Protein AF-F7NT33-F1 (afdb_monomer_lite)

Radius of gyration: 18.39 Å; chains: 1; bounding box: 47×19×47 Å

Sequence (67 aa):
FTEAQNSLKAVLDSVVNNADTAVIARRDSEDAVVMSLDWYNSVMKTVRLLRLLRSPANAAHLNHSIE

pLDDT: mean 71.73, std 10.67, range [47.22, 85.44]

Foldseek 3Di:
DVVVVVVVVVVLVCQVPPNQKDWADDPPDDIDIDGDPVSVVVVVVVVVVVVQVVPPVNVVVVVVVVD

Secondary structure (DSSP, 8-state):
-HHHHHHHHHHHHHHHHH-SEEEE--SSS--EEEE-HHHHHHHHHHHHHHHHHTSHHHHHHHHHS--

Structure (mmCIF, N/CA/C/O backbone):
data_AF-F7NT33-F1
#
_entry.id   AF-F7NT33-F1
#
loop_
_atom_site.group_PDB
_atom_site.id
_atom_site.type_symbol
_atom_site.label_atom_id
_atom_site.label_alt_id
_atom_site.label_comp_id
_atom_site.label_asym_id
_atom_site.label_entity_id
_atom_site.label_seq_id
_atom_site.pdbx_PDB_ins_code
_atom_site.Cartn_x
_atom_site.Cartn_y
_atom_site.Cartn_z
_atom_site.occupancy
_atom_site.B_iso_or_equiv
_atom_site.auth_seq_id
_atom_site.auth_comp_id
_atom_site.auth_asym_id
_atom_site.auth_atom_id
_atom_site.pdbx_PDB_model_num
ATOM 1 N N . PHE A 1 1 ? -13.274 10.577 17.343 1.00 52.75 1 PHE A N 1
ATOM 2 C CA . PHE A 1 1 ? -12.328 10.962 16.268 1.00 52.75 1 PHE A CA 1
ATOM 3 C C . PHE A 1 1 ? -10.956 10.303 16.439 1.00 52.75 1 PHE A C 1
ATOM 5 O O . PHE A 1 1 ? -10.387 9.838 15.463 1.00 52.75 1 PHE A O 1
ATOM 12 N N . THR A 1 2 ? -10.447 10.198 17.667 1.00 58.12 2 THR A N 1
ATOM 13 C CA . THR A 1 2 ? -9.155 9.573 18.013 1.00 58.12 2 THR A CA 1
ATOM 14 C C . THR A 1 2 ? -9.097 8.059 17.792 1.00 58.12 2 THR A C 1
ATOM 16 O O . THR A 1 2 ? -8.070 7.544 17.374 1.00 58.12 2 THR A O 1
ATOM 19 N N . GLU A 1 3 ? -10.196 7.339 18.009 1.00 56.75 3 GLU A N 1
ATOM 20 C CA . GLU A 1 3 ? -10.225 5.874 17.884 1.00 56.75 3 GLU A CA 1
ATOM 21 C C . GLU A 1 3 ? -10.021 5.392 16.437 1.00 56.75 3 GLU A C 1
ATOM 23 O O . GLU A 1 3 ? -9.214 4.501 16.183 1.00 56.75 3 GLU A O 1
ATOM 28 N N . ALA A 1 4 ? -10.646 6.072 15.470 1.00 57.59 4 ALA A N 1
ATOM 29 C CA . ALA A 1 4 ? -10.446 5.794 14.051 1.00 57.59 4 ALA A CA 1
ATOM 30 C C . ALA A 1 4 ? -8.996 6.078 13.604 1.00 57.59 4 ALA A C 1
ATOM 32 O O . ALA A 1 4 ? -8.405 5.270 12.890 1.00 57.59 4 ALA A O 1
ATOM 33 N N . GLN A 1 5 ? -8.379 7.169 14.078 1.00 62.78 5 GLN A N 1
ATOM 34 C CA . GLN A 1 5 ? -6.967 7.457 13.787 1.00 62.78 5 GLN A CA 1
ATOM 35 C C . GLN A 1 5 ? -6.016 6.425 14.404 1.00 62.78 5 GLN A C 1
ATOM 37 O O . GLN A 1 5 ? -5.071 5.994 13.745 1.00 62.78 5 GLN A O 1
ATOM 42 N N . ASN A 1 6 ? -6.282 5.990 15.636 1.00 66.56 6 ASN A N 1
ATOM 43 C CA . ASN A 1 6 ? -5.476 4.970 16.305 1.00 66.56 6 ASN A CA 1
ATOM 44 C C . ASN A 1 6 ? -5.595 3.610 15.605 1.00 66.56 6 ASN A C 1
ATOM 46 O O . ASN A 1 6 ? -4.593 2.917 15.444 1.00 66.56 6 ASN A O 1
ATOM 50 N N . SER A 1 7 ? -6.793 3.259 15.126 1.00 69.81 7 SER A N 1
ATOM 51 C CA . SER A 1 7 ? -7.007 2.032 14.354 1.00 69.81 7 SER A CA 1
ATOM 52 C C . SER A 1 7 ? -6.269 2.057 13.011 1.00 69.81 7 SER A C 1
ATOM 54 O O . SER A 1 7 ? -5.631 1.072 12.648 1.00 69.81 7 SER A O 1
ATOM 56 N N . LEU A 1 8 ? -6.255 3.203 12.319 1.00 75.38 8 LEU A N 1
ATOM 57 C CA . LEU A 1 8 ? -5.514 3.362 11.069 1.00 75.38 8 LEU A CA 1
ATOM 58 C C . LEU A 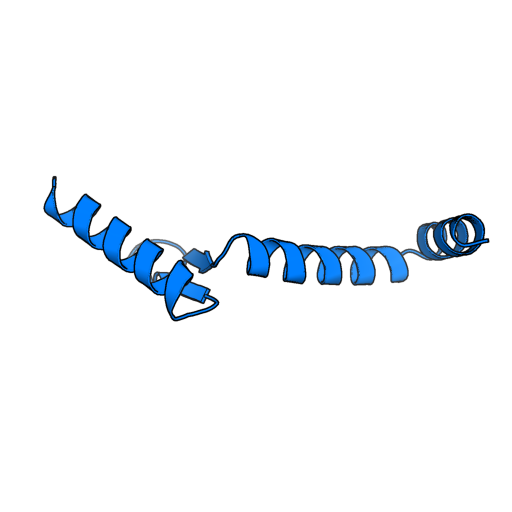1 8 ? -4.003 3.243 11.294 1.00 75.38 8 LEU A C 1
ATOM 60 O O . LEU A 1 8 ? -3.317 2.577 10.522 1.00 75.38 8 LEU A O 1
ATOM 64 N N . LYS A 1 9 ? -3.492 3.843 12.374 1.00 78.62 9 LYS A N 1
ATOM 65 C CA . LYS A 1 9 ? -2.080 3.739 12.747 1.00 78.62 9 LYS A C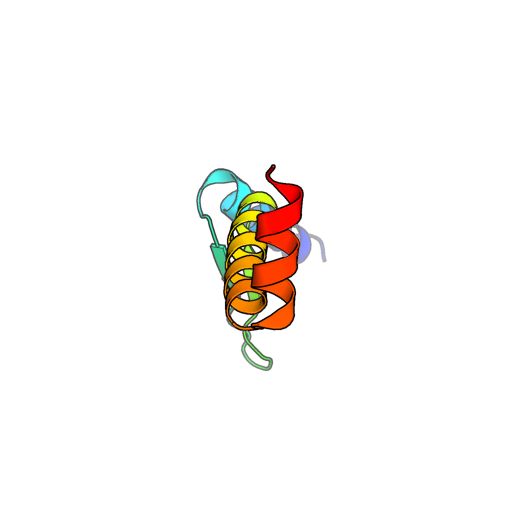A 1
ATOM 66 C C . LYS A 1 9 ? -1.671 2.290 13.024 1.00 78.62 9 LYS A C 1
ATOM 68 O O . LYS A 1 9 ? -0.666 1.846 12.490 1.00 78.62 9 LYS A O 1
ATOM 73 N N . ALA A 1 10 ? -2.477 1.539 13.772 1.00 78.75 10 ALA A N 1
ATOM 74 C CA . ALA A 1 10 ? -2.193 0.133 14.062 1.00 78.75 10 ALA A CA 1
ATOM 75 C C . ALA A 1 10 ? -2.165 -0.743 12.795 1.00 78.75 10 ALA A C 1
ATOM 77 O O . ALA A 1 10 ? -1.316 -1.624 12.676 1.00 78.75 10 ALA A O 1
ATOM 78 N N . VAL A 1 11 ? -3.054 -0.483 11.828 1.00 76.25 11 VAL A N 1
ATOM 79 C CA . VAL A 1 11 ? -3.054 -1.186 10.533 1.00 76.25 11 VAL A CA 1
ATOM 80 C C . VAL A 1 11 ? -1.790 -0.861 9.736 1.00 76.25 11 VAL A C 1
ATOM 82 O O . VAL A 1 11 ? -1.151 -1.773 9.217 1.00 76.25 11 VAL A O 1
ATOM 85 N N . LEU A 1 12 ? -1.394 0.413 9.675 1.00 78.12 12 LEU A N 1
ATOM 86 C CA . LEU A 1 12 ? -0.165 0.830 8.993 1.00 78.12 12 LEU A CA 1
ATOM 87 C C . LEU A 1 12 ? 1.080 0.214 9.645 1.00 78.12 12 LEU A C 1
ATOM 89 O O . LEU A 1 12 ? 1.909 -0.364 8.946 1.00 78.12 12 LEU A O 1
ATOM 93 N N . ASP A 1 13 ? 1.173 0.266 10.974 1.00 80.00 13 ASP A N 1
ATOM 94 C CA . ASP A 1 13 ? 2.289 -0.309 11.728 1.00 80.00 13 ASP A CA 1
ATOM 95 C C . ASP A 1 13 ? 2.346 -1.840 11.558 1.00 80.00 13 ASP A C 1
ATOM 97 O O . ASP A 1 13 ? 3.429 -2.412 11.446 1.00 80.00 13 ASP A O 1
ATOM 101 N N . SER A 1 14 ? 1.201 -2.527 11.472 1.00 75.81 14 SER A N 1
ATOM 102 C CA . SER A 1 14 ? 1.154 -3.971 11.203 1.00 75.81 14 SER A CA 1
ATOM 103 C C . SER A 1 14 ? 1.627 -4.326 9.791 1.00 75.81 14 SER A C 1
ATOM 105 O O . SER A 1 14 ? 2.296 -5.343 9.621 1.00 75.81 14 SER A O 1
ATOM 107 N N . VAL A 1 15 ? 1.282 -3.525 8.780 1.00 78.75 15 VAL A N 1
ATOM 108 C CA . VAL A 1 15 ? 1.724 -3.748 7.390 1.00 78.75 15 VAL A CA 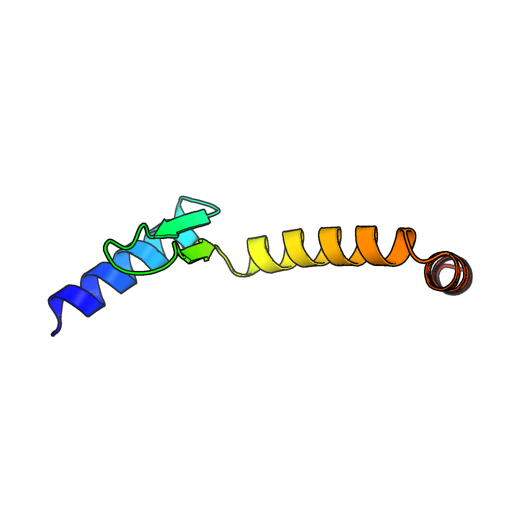1
ATOM 109 C C . VAL A 1 15 ? 3.223 -3.495 7.254 1.00 78.75 15 VAL A C 1
ATOM 111 O O . VAL A 1 15 ? 3.932 -4.245 6.598 1.00 78.75 15 VAL A O 1
ATOM 114 N N . VAL A 1 16 ? 3.752 -2.470 7.915 1.00 73.25 16 VAL A N 1
ATOM 115 C CA . VAL A 1 16 ? 5.195 -2.207 7.862 1.00 73.25 16 VAL A CA 1
ATOM 116 C C . VAL A 1 16 ? 5.994 -3.307 8.568 1.00 73.25 16 VAL A C 1
ATOM 118 O O . VAL A 1 16 ? 7.056 -3.681 8.081 1.00 73.25 16 VAL A O 1
ATOM 121 N N . ASN A 1 17 ? 5.495 -3.833 9.691 1.00 73.19 17 ASN A N 1
ATOM 122 C CA . ASN A 1 17 ? 6.277 -4.743 10.530 1.00 73.19 17 ASN A CA 1
ATOM 123 C C . ASN A 1 17 ? 6.067 -6.236 10.232 1.00 73.19 17 ASN A C 1
ATOM 125 O O . ASN A 1 17 ? 7.004 -7.008 10.412 1.00 73.19 17 ASN A O 1
ATOM 129 N N . ASN A 1 18 ? 4.864 -6.660 9.823 1.00 64.94 18 ASN A N 1
ATOM 130 C CA . ASN A 1 18 ? 4.478 -8.079 9.852 1.00 64.94 18 ASN A CA 1
ATOM 131 C C . ASN A 1 18 ? 3.799 -8.611 8.576 1.00 64.94 18 ASN A C 1
ATOM 133 O O . ASN A 1 18 ? 3.624 -9.825 8.471 1.00 64.94 18 ASN A O 1
ATOM 137 N N . ALA A 1 19 ? 3.369 -7.762 7.637 1.00 61.59 19 ALA A N 1
ATOM 138 C CA . ALA A 1 19 ? 2.620 -8.209 6.460 1.00 61.59 19 ALA A CA 1
ATOM 139 C C . ALA A 1 19 ? 2.932 -7.359 5.225 1.00 61.59 19 ALA A C 1
ATOM 141 O O . ALA A 1 19 ? 2.627 -6.175 5.216 1.00 61.59 19 ALA A O 1
ATOM 142 N N . ASP A 1 20 ? 3.432 -7.963 4.142 1.00 66.75 20 ASP A N 1
ATOM 143 C CA . ASP A 1 20 ? 3.799 -7.233 2.915 1.00 66.75 20 ASP A CA 1
ATOM 144 C C . ASP A 1 20 ? 2.643 -6.390 2.335 1.00 66.75 20 ASP A C 1
ATOM 146 O O . ASP A 1 20 ? 2.867 -5.327 1.747 1.00 66.75 20 ASP A O 1
ATOM 150 N N . THR A 1 21 ? 1.394 -6.843 2.525 1.00 76.00 21 THR A N 1
ATOM 151 C CA . THR A 1 21 ? 0.172 -6.138 2.108 1.00 76.00 21 THR A CA 1
ATOM 152 C C . THR A 1 21 ? -1.011 -6.437 3.044 1.00 76.00 21 THR A C 1
ATOM 154 O O . THR A 1 21 ? -1.090 -7.517 3.628 1.00 76.00 21 THR A O 1
ATOM 157 N N . ALA A 1 22 ? -1.967 -5.513 3.140 1.00 81.94 22 ALA A N 1
ATOM 158 C CA . ALA A 1 22 ? -3.274 -5.693 3.767 1.00 81.94 22 ALA A CA 1
ATOM 159 C C . ALA A 1 22 ? -4.382 -5.156 2.852 1.00 81.94 22 ALA A C 1
ATOM 161 O O . ALA A 1 22 ? -4.246 -4.089 2.254 1.00 81.94 22 ALA A O 1
ATOM 162 N N . VAL A 1 23 ? -5.498 -5.879 2.767 1.00 80.12 23 VAL A N 1
ATOM 163 C CA . VAL A 1 23 ? -6.677 -5.461 1.997 1.00 80.12 23 VAL A CA 1
ATOM 164 C C . VAL A 1 23 ? -7.715 -4.880 2.951 1.00 80.12 23 VAL A C 1
ATOM 166 O O . VAL A 1 23 ? -8.153 -5.537 3.892 1.00 80.12 23 VAL A O 1
ATOM 169 N N . ILE A 1 24 ? -8.113 -3.639 2.700 1.00 81.88 24 ILE A N 1
ATOM 170 C CA . ILE A 1 24 ? -9.200 -2.948 3.380 1.00 81.88 24 ILE A CA 1
ATOM 171 C C . ILE A 1 24 ? -10.468 -3.187 2.565 1.00 81.88 24 ILE A C 1
ATOM 173 O O . ILE A 1 24 ? -10.708 -2.504 1.566 1.00 81.88 24 ILE A O 1
ATOM 177 N N . ALA A 1 25 ? -11.273 -4.151 3.013 1.00 78.56 25 ALA A N 1
ATOM 178 C CA . ALA A 1 25 ? -12.600 -4.389 2.464 1.00 78.56 25 ALA A CA 1
ATOM 179 C C . ALA A 1 25 ? -13.567 -3.304 2.953 1.00 78.56 25 ALA A C 1
ATOM 181 O O . ALA A 1 25 ? -13.743 -3.119 4.164 1.00 78.56 25 ALA A O 1
ATOM 182 N N . ARG A 1 26 ? -14.180 -2.559 2.028 1.00 80.06 26 ARG A N 1
ATOM 183 C CA . ARG A 1 26 ? -15.094 -1.455 2.365 1.00 80.06 26 ARG A CA 1
ATOM 184 C C . ARG A 1 26 ? -16.527 -1.833 2.004 1.00 80.06 26 ARG A C 1
ATOM 186 O O . ARG A 1 26 ? -16.790 -2.391 0.951 1.00 80.06 26 ARG A O 1
ATOM 193 N N . ARG A 1 27 ? -17.475 -1.527 2.897 1.00 76.12 27 ARG A N 1
ATOM 194 C CA . ARG A 1 27 ? -18.876 -1.963 2.747 1.00 76.12 27 ARG A CA 1
ATOM 195 C C . ARG A 1 27 ? -19.608 -1.271 1.592 1.00 76.12 27 ARG A C 1
ATOM 197 O O . ARG A 1 27 ? -20.407 -1.912 0.925 1.00 76.12 27 ARG A O 1
ATOM 204 N N . ASP A 1 28 ? -19.284 0.000 1.354 1.00 82.94 28 ASP A N 1
ATOM 205 C CA . ASP A 1 28 ? -19.977 0.871 0.391 1.00 82.94 28 ASP A CA 1
ATOM 206 C C . ASP A 1 28 ? -19.019 1.491 -0.648 1.00 82.94 28 ASP A C 1
ATOM 208 O O . ASP A 1 28 ? -19.313 2.521 -1.251 1.00 82.94 28 ASP A O 1
ATOM 212 N N . SER A 1 29 ? -17.820 0.926 -0.823 1.00 79.69 29 SER A N 1
ATOM 213 C CA . SER A 1 29 ? -16.836 1.419 -1.799 1.00 79.69 29 SER A CA 1
ATOM 214 C C . SER A 1 29 ? -15.848 0.325 -2.194 1.00 79.69 29 SER A C 1
ATOM 216 O O . SER A 1 29 ? -15.802 -0.719 -1.558 1.00 79.69 29 SER A O 1
ATOM 218 N N . GLU A 1 30 ? -15.060 0.570 -3.241 1.00 82.75 30 GLU A N 1
ATOM 219 C CA . GLU A 1 30 ? -14.084 -0.395 -3.758 1.00 82.75 30 GLU A CA 1
ATOM 220 C C . GLU A 1 30 ? -13.042 -0.796 -2.709 1.00 82.75 30 GLU A C 1
ATOM 222 O O . GLU A 1 30 ? -12.646 0.018 -1.874 1.00 82.75 30 GLU A O 1
ATOM 227 N N . ASP A 1 31 ? -12.546 -2.023 -2.766 1.00 82.56 31 ASP A N 1
ATOM 228 C CA . ASP A 1 31 ? -11.500 -2.468 -1.851 1.00 82.56 31 ASP A CA 1
ATOM 229 C C . ASP A 1 31 ? -10.198 -1.692 -2.081 1.00 82.56 31 ASP A C 1
ATOM 231 O O . ASP A 1 31 ? -9.833 -1.355 -3.208 1.00 82.56 31 ASP A O 1
ATOM 235 N N . ALA A 1 32 ? -9.485 -1.395 -0.996 1.00 82.75 32 ALA A N 1
ATOM 236 C CA . ALA A 1 32 ? -8.201 -0.706 -1.056 1.00 82.75 32 ALA A CA 1
ATOM 237 C C . ALA A 1 32 ? -7.093 -1.613 -0.528 1.00 82.75 32 ALA A C 1
ATOM 239 O O . ALA A 1 32 ? -7.271 -2.289 0.479 1.00 82.75 32 ALA A O 1
ATOM 240 N N . VAL A 1 33 ? -5.929 -1.603 -1.171 1.00 84.44 33 VAL A N 1
ATOM 241 C CA . VAL A 1 33 ? -4.757 -2.342 -0.687 1.00 84.44 33 VAL A CA 1
ATOM 242 C C . VAL A 1 33 ? -3.772 -1.365 -0.060 1.00 84.44 33 VAL A C 1
ATOM 244 O O . VAL A 1 33 ? -3.386 -0.375 -0.679 1.00 84.44 33 VAL A O 1
ATOM 247 N N . VAL A 1 34 ? -3.350 -1.663 1.163 1.00 83.94 34 VAL A N 1
ATOM 248 C CA . VAL A 1 34 ? -2.242 -1.005 1.856 1.00 83.94 34 VAL A CA 1
ATOM 249 C C . VAL A 1 34 ? -1.044 -1.937 1.794 1.00 83.94 34 VAL A C 1
ATOM 251 O O . VAL A 1 34 ? -1.171 -3.133 2.024 1.00 83.94 34 VAL A O 1
ATOM 254 N N . MET A 1 35 ? 0.127 -1.412 1.464 1.00 84.25 35 MET A N 1
ATOM 255 C CA . MET A 1 35 ? 1.356 -2.197 1.376 1.00 84.25 35 MET A CA 1
ATOM 256 C C . MET A 1 35 ? 2.555 -1.346 1.761 1.00 84.25 35 MET A C 1
ATOM 258 O O . MET A 1 35 ? 2.471 -0.115 1.726 1.00 84.25 35 MET A O 1
ATOM 262 N N . SER A 1 36 ? 3.668 -1.987 2.118 1.00 82.00 36 SER A N 1
ATOM 263 C CA . SER A 1 36 ? 4.906 -1.256 2.379 1.00 82.00 36 SER A CA 1
ATOM 264 C C . SER A 1 36 ? 5.389 -0.546 1.108 1.00 82.00 36 SER A C 1
ATOM 266 O O . SER A 1 36 ? 5.195 -1.020 -0.018 1.00 82.00 36 SER A O 1
ATOM 268 N N . LEU A 1 37 ? 6.022 0.618 1.275 1.00 82.75 37 LEU A N 1
ATOM 269 C CA . LEU A 1 37 ? 6.547 1.386 0.145 1.00 82.75 37 LEU A CA 1
ATOM 270 C C . LEU A 1 37 ? 7.620 0.595 -0.620 1.00 82.75 37 LEU A C 1
ATOM 272 O O . LEU A 1 37 ? 7.681 0.662 -1.847 1.00 82.75 37 LEU A O 1
ATOM 276 N N . ASP A 1 38 ? 8.433 -0.182 0.093 1.00 80.56 38 ASP A N 1
ATOM 277 C CA . ASP A 1 38 ? 9.477 -1.015 -0.503 1.00 80.56 38 ASP A CA 1
ATOM 278 C C . ASP A 1 38 ? 8.886 -2.132 -1.363 1.00 80.56 38 ASP A C 1
ATOM 280 O O . ASP A 1 38 ? 9.340 -2.351 -2.492 1.00 80.56 38 ASP A O 1
ATOM 284 N N . TRP A 1 39 ? 7.815 -2.773 -0.888 1.00 81.56 39 TRP A N 1
ATOM 285 C CA . TRP A 1 39 ? 7.086 -3.767 -1.665 1.00 81.56 39 TRP A CA 1
ATOM 286 C C . TRP A 1 39 ? 6.437 -3.150 -2.906 1.00 81.56 39 TRP A C 1
ATOM 288 O O . TRP A 1 39 ? 6.638 -3.643 -4.019 1.00 81.56 39 TRP A O 1
ATOM 298 N N . TYR A 1 40 ? 5.750 -2.014 -2.751 1.00 85.44 40 TYR A N 1
ATOM 299 C CA . TYR A 1 40 ? 5.181 -1.266 -3.876 1.00 85.44 40 TYR A CA 1
ATOM 300 C C . TYR A 1 40 ? 6.244 -0.926 -4.929 1.00 85.44 40 TYR A C 1
ATOM 302 O O . TYR A 1 40 ? 6.045 -1.154 -6.125 1.00 85.44 40 TYR A O 1
ATOM 310 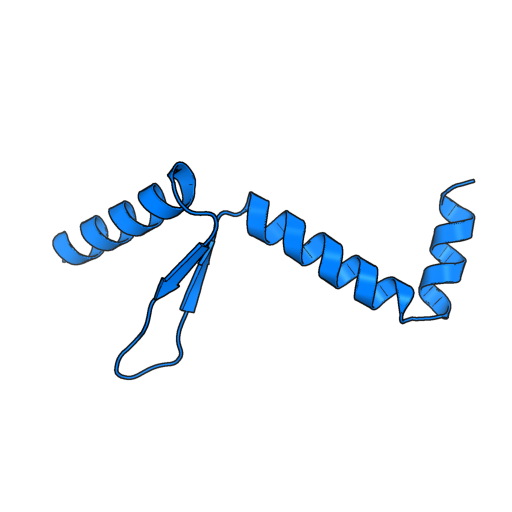N N . ASN A 1 41 ? 7.403 -0.426 -4.497 1.00 83.44 41 ASN A N 1
ATOM 311 C CA . ASN A 1 41 ? 8.510 -0.090 -5.385 1.00 83.44 41 ASN A CA 1
ATOM 312 C C . ASN A 1 41 ? 9.074 -1.325 -6.097 1.00 83.44 41 ASN A C 1
ATOM 314 O O . ASN A 1 41 ? 9.406 -1.239 -7.281 1.00 83.44 41 ASN A O 1
ATOM 318 N N . SER A 1 42 ? 9.178 -2.463 -5.409 1.00 84.56 42 SER A N 1
ATOM 319 C CA . SER A 1 42 ? 9.619 -3.731 -5.996 1.00 84.56 42 SER A CA 1
ATOM 320 C C . SER A 1 42 ? 8.659 -4.200 -7.093 1.00 84.56 42 SER A C 1
ATOM 322 O O . SER A 1 42 ? 9.077 -4.385 -8.238 1.00 84.56 42 SER A O 1
ATOM 324 N N . VAL A 1 43 ? 7.358 -4.270 -6.792 1.00 83.56 43 VAL A N 1
ATOM 325 C CA . VAL A 1 43 ? 6.316 -4.708 -7.736 1.00 83.56 43 VAL A CA 1
ATOM 326 C C . VAL A 1 43 ? 6.204 -3.754 -8.927 1.00 83.56 43 VAL A C 1
ATOM 328 O O . VAL A 1 43 ? 6.158 -4.187 -10.081 1.00 83.56 43 VAL A O 1
ATOM 331 N N . MET A 1 44 ? 6.216 -2.441 -8.682 1.00 81.94 44 MET A N 1
ATOM 332 C CA . MET A 1 44 ? 6.130 -1.437 -9.744 1.00 81.94 44 MET A CA 1
ATOM 333 C C . MET A 1 44 ? 7.341 -1.497 -10.684 1.00 81.94 44 MET A C 1
ATOM 335 O O . MET A 1 44 ? 7.183 -1.326 -11.896 1.00 81.94 44 MET A O 1
ATOM 339 N N . LYS A 1 45 ? 8.545 -1.785 -10.166 1.00 79.31 45 LYS A N 1
ATOM 340 C CA . LYS A 1 45 ? 9.733 -2.032 -10.999 1.00 79.31 45 LYS A CA 1
ATOM 341 C C . LYS A 1 45 ? 9.510 -3.225 -11.927 1.00 79.31 45 LYS A C 1
ATOM 343 O O . LYS A 1 45 ? 9.749 -3.092 -13.126 1.00 79.31 45 LYS A O 1
ATOM 348 N N . THR A 1 46 ? 9.010 -4.354 -11.426 1.00 80.44 46 THR A N 1
ATOM 349 C CA . THR A 1 46 ? 8.791 -5.560 -12.245 1.00 80.44 46 THR A CA 1
ATOM 350 C C . THR A 1 46 ? 7.723 -5.341 -13.311 1.00 80.44 46 THR A C 1
ATOM 352 O O . THR A 1 46 ? 7.930 -5.695 -14.470 1.00 80.44 46 THR A O 1
ATOM 355 N N . VAL A 1 47 ? 6.606 -4.697 -12.958 1.00 79.31 47 VAL A N 1
ATOM 356 C CA . VAL A 1 47 ? 5.532 -4.366 -13.910 1.00 79.31 47 VAL A CA 1
ATOM 357 C C . VAL A 1 47 ? 6.040 -3.418 -14.993 1.00 79.31 47 VAL A C 1
ATOM 359 O O . VAL A 1 47 ? 5.761 -3.618 -16.177 1.00 79.31 47 VAL A O 1
ATOM 362 N N . ARG A 1 48 ? 6.824 -2.401 -14.614 1.00 76.25 48 ARG A N 1
ATOM 363 C CA . ARG A 1 48 ? 7.433 -1.465 -15.563 1.00 76.25 48 ARG A CA 1
ATOM 364 C C . ARG A 1 48 ? 8.402 -2.174 -16.506 1.00 76.25 48 ARG A C 1
ATOM 366 O O . ARG A 1 48 ? 8.307 -1.954 -17.709 1.00 76.25 48 ARG A O 1
ATOM 373 N N . LEU A 1 49 ? 9.281 -3.034 -15.993 1.00 72.50 49 LEU A N 1
ATOM 374 C CA . LEU A 1 49 ? 10.206 -3.830 -16.807 1.00 72.50 49 LEU A CA 1
ATOM 375 C C . LEU A 1 49 ? 9.454 -4.761 -17.762 1.00 72.50 49 LEU A C 1
ATOM 377 O O . LEU A 1 49 ? 9.722 -4.752 -18.959 1.00 72.50 49 LEU A O 1
ATOM 381 N N . LEU A 1 50 ? 8.447 -5.489 -17.276 1.00 72.56 50 LEU A N 1
ATOM 382 C CA . LEU A 1 50 ? 7.615 -6.357 -18.110 1.00 72.56 50 LEU A CA 1
ATOM 383 C C . LEU A 1 50 ? 6.903 -5.569 -19.220 1.00 72.56 50 LEU A C 1
ATOM 385 O O . LEU A 1 50 ? 6.821 -6.031 -20.358 1.00 72.56 50 LEU A O 1
ATOM 389 N N . ARG A 1 51 ? 6.412 -4.361 -18.918 1.00 67.75 51 ARG A N 1
ATOM 390 C CA . ARG A 1 51 ? 5.779 -3.474 -19.904 1.00 67.75 51 ARG A CA 1
ATOM 391 C C . ARG A 1 51 ? 6.783 -2.905 -20.911 1.00 67.75 51 ARG A C 1
ATOM 393 O O . ARG A 1 51 ? 6.442 -2.779 -22.082 1.00 67.75 51 ARG A O 1
ATOM 400 N N . LEU A 1 52 ? 8.002 -2.586 -20.476 1.00 61.78 52 LEU A N 1
ATOM 401 C CA . LEU A 1 52 ? 9.093 -2.111 -21.333 1.00 61.78 52 LEU A CA 1
ATOM 402 C C . LEU A 1 52 ? 9.568 -3.194 -22.304 1.00 61.78 52 LEU A C 1
ATOM 404 O O . LEU A 1 52 ? 9.708 -2.912 -23.487 1.00 61.78 52 LEU A O 1
ATOM 408 N N . LEU A 1 53 ? 9.739 -4.430 -21.832 1.00 64.06 53 LEU A N 1
ATOM 409 C CA . LEU A 1 53 ? 10.156 -5.571 -22.655 1.00 64.06 53 LEU A CA 1
ATOM 410 C C . LEU A 1 53 ? 9.094 -5.981 -23.684 1.00 64.06 53 LEU A C 1
ATOM 412 O O . LEU A 1 53 ? 9.427 -6.483 -24.751 1.00 64.06 53 LEU A O 1
ATOM 416 N N . ARG A 1 54 ? 7.812 -5.732 -23.395 1.00 61.47 54 ARG A N 1
ATOM 417 C CA . ARG A 1 54 ? 6.722 -5.900 -24.370 1.00 61.47 54 ARG A CA 1
ATOM 418 C C . ARG A 1 54 ? 6.683 -4.806 -25.440 1.00 61.47 54 ARG A C 1
ATOM 420 O O . ARG A 1 54 ? 5.967 -4.971 -26.422 1.00 61.47 54 ARG A O 1
ATOM 427 N N . SER A 1 55 ? 7.418 -3.706 -25.266 1.00 60.72 55 SER A N 1
ATOM 428 C CA . SER A 1 55 ? 7.576 -2.674 -26.289 1.00 60.72 55 SER A CA 1
ATOM 429 C C . SER A 1 55 ? 8.857 -2.949 -27.088 1.00 60.72 55 SER A C 1
ATOM 431 O O . SER A 1 55 ? 9.951 -2.691 -26.578 1.00 60.72 55 SER A O 1
ATOM 433 N N . PRO A 1 56 ? 8.766 -3.450 -28.335 1.00 59.53 56 PRO A N 1
ATOM 434 C CA . PRO A 1 56 ? 9.941 -3.816 -29.132 1.00 59.53 56 PRO A CA 1
ATOM 435 C C . PRO A 1 56 ? 10.924 -2.650 -29.350 1.00 59.53 56 PRO A C 1
ATO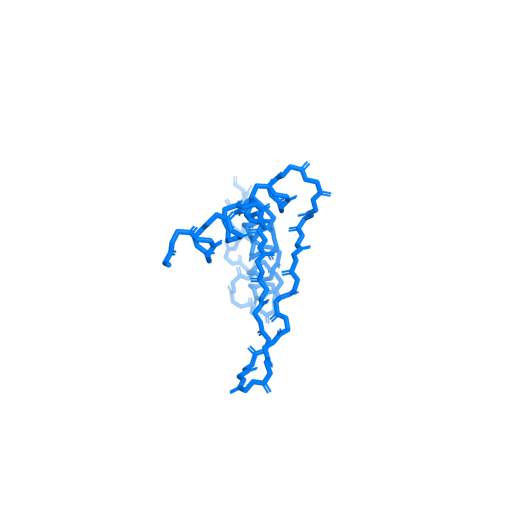M 437 O O . PRO A 1 56 ? 12.118 -2.883 -29.502 1.00 59.53 56 PRO A O 1
ATOM 440 N N . ALA A 1 57 ? 10.456 -1.398 -29.277 1.00 61.47 57 ALA A N 1
ATOM 441 C CA . ALA A 1 57 ? 11.303 -0.208 -29.372 1.00 61.47 57 ALA A CA 1
ATOM 442 C C . ALA A 1 57 ? 12.151 0.057 -28.108 1.00 61.47 57 ALA A C 1
ATOM 444 O O . ALA A 1 57 ? 13.288 0.509 -28.212 1.00 61.47 57 ALA A O 1
ATOM 445 N N . ASN A 1 58 ? 11.635 -0.251 -26.911 1.00 53.56 58 ASN A N 1
ATOM 446 C CA . ASN A 1 58 ? 12.334 0.049 -25.654 1.00 53.56 58 ASN A CA 1
ATOM 447 C C . ASN A 1 58 ? 13.306 -1.058 -25.223 1.00 53.56 58 ASN A C 1
ATOM 449 O O . ASN A 1 58 ? 14.301 -0.759 -24.565 1.00 53.56 58 ASN A O 1
ATOM 453 N N . ALA A 1 59 ? 13.065 -2.313 -25.617 1.00 56.09 59 ALA A N 1
ATOM 454 C CA . ALA A 1 59 ? 14.013 -3.405 -25.387 1.00 56.0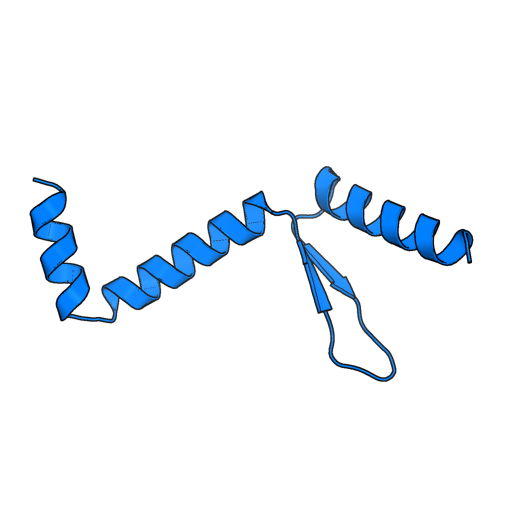9 59 ALA A CA 1
ATOM 455 C C . ALA A 1 59 ? 15.331 -3.202 -26.165 1.00 56.09 59 ALA A C 1
ATOM 457 O O . ALA A 1 59 ? 16.405 -3.473 -25.633 1.00 56.09 59 ALA A O 1
ATOM 458 N N . ALA A 1 60 ? 15.254 -2.662 -27.389 1.00 58.94 60 ALA A N 1
ATOM 459 C CA . ALA A 1 60 ? 16.421 -2.383 -28.226 1.00 58.94 60 ALA A CA 1
ATOM 460 C C . ALA A 1 60 ? 17.297 -1.244 -27.671 1.00 58.94 60 ALA A C 1
ATOM 462 O O . ALA A 1 60 ? 18.518 -1.366 -27.657 1.00 58.94 60 ALA A O 1
ATOM 463 N N . HIS A 1 61 ? 16.689 -0.167 -27.157 1.00 60.28 61 HIS A N 1
ATOM 464 C CA . HIS A 1 61 ? 17.431 0.946 -26.550 1.00 60.28 61 HIS A CA 1
ATOM 465 C C . HIS A 1 61 ? 18.138 0.553 -25.246 1.00 60.28 61 HIS A C 1
ATOM 467 O O . HIS A 1 61 ? 19.259 0.995 -25.008 1.00 60.28 61 HIS A O 1
ATOM 473 N N . LEU A 1 62 ? 17.522 -0.297 -24.414 1.00 56.38 62 LEU A N 1
ATOM 474 C CA . LEU A 1 62 ? 18.140 -0.732 -23.159 1.00 56.38 62 LEU A CA 1
ATOM 475 C C . LEU A 1 62 ? 19.365 -1.625 -23.401 1.00 56.38 62 LEU A C 1
ATOM 477 O O . LEU A 1 62 ? 20.356 -1.492 -22.691 1.00 56.38 62 LEU A O 1
ATOM 481 N N . ASN A 1 63 ? 19.329 -2.474 -24.434 1.00 56.12 63 ASN A N 1
ATOM 482 C CA . ASN A 1 63 ? 20.457 -3.341 -24.790 1.00 56.12 63 ASN A CA 1
ATOM 483 C C . ASN A 1 63 ? 21.693 -2.549 -25.249 1.00 56.12 63 ASN A C 1
ATOM 485 O O . ASN A 1 63 ? 22.809 -3.026 -25.106 1.00 56.12 63 ASN A O 1
ATOM 489 N N . HIS A 1 64 ? 21.497 -1.333 -25.763 1.00 58.38 64 HIS A N 1
ATOM 490 C CA . HIS A 1 64 ? 22.584 -0.457 -26.196 1.00 58.38 64 HIS A CA 1
ATOM 491 C C . HIS A 1 64 ? 23.124 0.450 -25.077 1.00 58.38 64 HIS A C 1
ATOM 493 O O . HIS A 1 64 ? 24.147 1.092 -25.255 1.00 58.38 64 HIS A O 1
ATOM 499 N N . SER A 1 65 ? 22.434 0.536 -23.932 1.00 55.19 65 SER A N 1
ATOM 500 C CA . SER A 1 65 ? 22.849 1.348 -22.770 1.00 55.19 65 SER A CA 1
ATOM 501 C C . SER A 1 65 ? 23.464 0.522 -21.630 1.00 55.19 65 SER A C 1
ATOM 503 O O . SER A 1 65 ? 23.719 1.066 -20.558 1.00 55.19 65 SER A O 1
ATOM 505 N N . ILE A 1 66 ? 23.629 -0.791 -21.829 1.00 57.00 66 ILE A N 1
ATOM 506 C CA . ILE A 1 66 ? 24.278 -1.719 -20.885 1.00 57.00 66 ILE A CA 1
ATOM 507 C C . ILE A 1 66 ? 25.678 -2.153 -21.395 1.00 57.00 66 ILE A C 1
ATOM 509 O O . ILE A 1 66 ? 26.426 -2.764 -20.634 1.00 57.00 66 ILE A O 1
ATOM 513 N N . GLU A 1 67 ? 26.053 -1.795 -22.633 1.00 47.22 67 GLU A N 1
ATOM 514 C CA . GLU A 1 67 ? 27.461 -1.731 -23.088 1.00 47.22 67 GLU A CA 1
ATOM 515 C C . GLU A 1 67 ? 28.139 -0.450 -22.583 1.00 47.22 67 GLU A C 1
ATOM 517 O O . GLU A 1 67 ? 29.323 -0.541 -22.185 1.00 47.22 67 GLU A O 1
#